Protein AF-A0A8B8CK51-F1 (afdb_monomer_lite)

Structure (mmCIF, N/CA/C/O backbone):
data_AF-A0A8B8CK51-F1
#
_entry.id   AF-A0A8B8CK51-F1
#
loop_
_atom_site.group_PDB
_atom_site.id
_atom_site.type_symbol
_atom_site.label_atom_id
_atom_site.label_alt_id
_atom_site.label_comp_id
_atom_site.label_asym_id
_atom_site.label_entity_id
_atom_site.label_seq_id
_atom_site.pdbx_PDB_ins_code
_atom_site.Cartn_x
_atom_site.Cartn_y
_atom_site.Cartn_z
_atom_site.occupancy
_atom_site.B_iso_or_equiv
_atom_site.auth_seq_id
_atom_site.auth_comp_id
_atom_site.auth_asym_id
_atom_site.auth_atom_id
_atom_site.pdbx_PDB_model_num
ATOM 1 N N . MET A 1 1 ? 10.223 -45.875 42.726 1.00 40.44 1 MET A N 1
ATOM 2 C CA . MET A 1 1 ? 10.027 -46.354 41.340 1.00 40.44 1 MET A CA 1
ATOM 3 C C . MET A 1 1 ? 10.154 -45.119 40.461 1.00 40.44 1 MET A C 1
ATOM 5 O O . MET A 1 1 ? 9.461 -44.164 40.776 1.00 40.44 1 MET A O 1
ATOM 9 N N . SER A 1 2 ? 11.276 -44.974 39.737 1.00 45.75 2 SER A N 1
ATOM 10 C CA . SER A 1 2 ? 11.384 -45.123 38.257 1.00 45.75 2 SER A CA 1
ATOM 11 C C . SER A 1 2 ? 10.497 -44.123 37.506 1.00 45.75 2 SER A C 1
ATOM 13 O O . SER A 1 2 ? 9.333 -44.013 37.852 1.00 45.75 2 SER A O 1
ATOM 15 N N . ASP A 1 3 ? 10.901 -43.412 36.459 1.00 44.69 3 ASP A N 1
ATOM 16 C CA . ASP A 1 3 ? 12.089 -43.411 35.598 1.00 44.69 3 ASP A CA 1
ATOM 17 C C . ASP A 1 3 ? 11.955 -42.180 34.662 1.00 44.69 3 ASP A C 1
ATOM 19 O O . ASP A 1 3 ? 10.833 -41.741 34.423 1.00 44.69 3 ASP A O 1
ATOM 23 N N . THR A 1 4 ? 13.080 -41.658 34.167 1.00 52.44 4 THR A N 1
ATOM 24 C CA . THR A 1 4 ? 13.293 -40.843 32.949 1.00 52.44 4 THR A CA 1
ATOM 25 C C . THR A 1 4 ? 12.344 -39.691 32.547 1.00 52.44 4 THR A C 1
ATOM 27 O O . THR A 1 4 ? 11.186 -39.859 32.170 1.00 52.44 4 THR A O 1
ATOM 30 N N . SER A 1 5 ? 12.910 -38.486 32.473 1.00 51.34 5 SER A N 1
ATOM 31 C CA . SER A 1 5 ? 12.701 -37.578 31.335 1.00 51.34 5 SER A CA 1
ATOM 32 C C . SER A 1 5 ? 13.945 -36.704 31.220 1.00 51.34 5 SER A C 1
ATOM 34 O O . SER A 1 5 ? 14.022 -35.601 31.758 1.00 51.34 5 SER A O 1
ATOM 36 N N . GLU A 1 6 ? 14.962 -37.290 30.592 1.00 58.06 6 GLU A N 1
ATOM 37 C CA . GLU A 1 6 ? 16.057 -36.575 29.947 1.00 58.06 6 GLU A CA 1
ATOM 38 C C . GLU A 1 6 ? 15.459 -35.663 28.867 1.00 58.06 6 GLU A C 1
ATOM 40 O O . GLU A 1 6 ? 15.080 -36.130 27.798 1.00 58.06 6 GLU A O 1
ATOM 45 N N . ASP A 1 7 ? 15.370 -34.363 29.138 1.00 57.88 7 ASP A N 1
ATOM 46 C CA . ASP A 1 7 ? 15.380 -33.360 28.074 1.00 57.88 7 ASP A CA 1
ATOM 47 C C . ASP A 1 7 ? 16.757 -32.701 28.138 1.00 57.88 7 ASP A C 1
ATOM 49 O O . ASP A 1 7 ? 16.958 -31.634 28.724 1.00 57.88 7 ASP A O 1
ATOM 53 N N . GLU A 1 8 ? 17.760 -33.413 27.614 1.00 57.78 8 GLU A N 1
ATOM 54 C CA . GLU A 1 8 ? 18.982 -32.758 27.169 1.00 57.78 8 GLU A CA 1
ATOM 55 C C . GLU A 1 8 ? 18.592 -31.824 26.022 1.00 57.78 8 GLU A C 1
ATOM 57 O O . GLU A 1 8 ? 18.729 -32.147 24.841 1.00 57.78 8 GLU A O 1
ATOM 62 N N . SER A 1 9 ? 18.133 -30.621 26.370 1.00 60.16 9 SER A N 1
ATOM 63 C CA . SER A 1 9 ? 18.251 -29.482 25.482 1.00 60.16 9 SER A CA 1
ATOM 64 C C . SER A 1 9 ? 19.752 -29.247 25.321 1.00 60.16 9 SER A C 1
ATOM 66 O O . SER A 1 9 ? 20.368 -28.482 26.071 1.00 60.16 9 SER A O 1
ATOM 68 N N . THR A 1 10 ? 20.383 -29.967 24.395 1.00 60.78 10 THR A N 1
ATOM 69 C CA . THR A 1 10 ? 21.734 -29.675 23.930 1.00 60.78 10 THR A CA 1
ATOM 70 C C . THR A 1 10 ? 21.671 -28.273 23.341 1.00 60.78 10 THR A C 1
ATOM 72 O O . THR A 1 10 ? 21.299 -28.083 22.184 1.00 60.78 10 THR A O 1
ATOM 75 N N . GLY A 1 11 ? 21.889 -27.270 24.191 1.00 70.06 11 GLY A N 1
ATOM 76 C CA . GLY A 1 11 ? 21.619 -25.879 23.877 1.00 70.06 11 GLY A CA 1
ATOM 77 C C . GLY A 1 11 ? 22.506 -25.446 22.725 1.00 70.06 11 GLY A C 1
ATOM 78 O O . GLY A 1 11 ? 23.707 -25.242 22.901 1.00 70.06 11 GLY A O 1
ATOM 79 N N . PHE A 1 12 ? 21.927 -25.323 21.533 1.00 74.56 12 PHE A N 1
ATOM 80 C CA . PHE A 1 12 ? 22.644 -24.796 20.385 1.00 74.56 12 PHE A CA 1
ATOM 81 C C . PHE A 1 12 ? 22.997 -23.336 20.667 1.00 74.56 12 PHE A C 1
ATOM 83 O O . PHE A 1 12 ? 22.127 -22.485 20.845 1.00 74.56 12 PHE A O 1
ATOM 90 N N . LYS A 1 13 ? 24.297 -23.045 20.730 1.00 83.50 13 LYS A N 1
ATOM 91 C CA . LYS A 1 13 ? 24.800 -21.685 20.903 1.00 83.50 13 LYS A CA 1
ATOM 92 C C . LYS A 1 13 ? 24.960 -21.040 19.532 1.00 83.50 13 LYS A C 1
ATOM 94 O O . LYS A 1 13 ? 25.777 -21.481 18.727 1.00 83.50 13 LYS A O 1
ATOM 99 N N . ILE A 1 14 ? 24.186 -19.993 19.271 1.00 83.38 14 ILE A N 1
ATOM 100 C CA . ILE A 1 14 ? 24.277 -19.231 18.024 1.00 83.38 14 ILE A CA 1
ATOM 101 C C . ILE A 1 14 ? 25.517 -18.336 18.083 1.00 83.38 14 ILE A C 1
ATOM 103 O O . ILE A 1 14 ? 25.786 -17.676 19.087 1.00 83.38 14 ILE A O 1
ATOM 107 N N . ASN A 1 15 ? 26.289 -18.320 16.998 1.00 91.19 15 ASN A N 1
ATOM 108 C CA . ASN A 1 15 ? 27.404 -17.395 16.849 1.00 91.19 15 ASN A CA 1
ATOM 109 C C . ASN A 1 15 ? 26.885 -16.053 16.319 1.00 91.19 15 ASN A C 1
ATOM 111 O O . ASN A 1 15 ? 26.755 -15.858 15.111 1.00 91.19 15 ASN A O 1
ATOM 115 N N . GLU A 1 16 ? 26.601 -15.128 17.230 1.00 90.62 16 GLU A N 1
ATOM 116 C CA . GLU A 1 16 ? 26.089 -13.791 16.904 1.00 90.62 16 GLU A CA 1
ATOM 117 C C . GLU A 1 16 ? 27.030 -13.009 15.976 1.00 90.62 16 GLU A C 1
ATOM 119 O O . GLU A 1 16 ? 26.579 -12.359 15.036 1.00 90.62 16 GLU A O 1
ATOM 124 N N . ALA A 1 17 ? 28.349 -13.135 16.161 1.00 92.25 17 ALA A N 1
ATOM 125 C CA . ALA A 1 17 ? 29.330 -12.460 15.311 1.00 92.25 17 ALA A CA 1
ATOM 126 C C . ALA A 1 17 ? 29.291 -12.964 13.859 1.00 92.25 17 ALA A C 1
ATOM 128 O O . ALA A 1 17 ? 29.542 -12.199 12.926 1.00 92.25 17 ALA A O 1
ATOM 129 N N . TYR A 1 18 ? 28.982 -14.247 13.661 1.00 92.50 18 TYR A N 1
ATOM 130 C CA . TYR A 1 18 ? 28.773 -14.813 12.332 1.00 92.50 18 TYR A CA 1
ATOM 131 C C . TYR A 1 18 ? 27.422 -14.390 11.749 1.00 92.50 18 TYR A C 1
ATOM 133 O O . TYR A 1 18 ? 27.378 -13.968 10.597 1.00 92.50 18 TYR A O 1
ATOM 141 N N . ALA A 1 19 ? 26.346 -14.436 12.541 1.00 92.94 19 ALA A N 1
ATOM 142 C CA . ALA A 1 19 ? 25.005 -14.054 12.099 1.00 92.94 19 ALA A CA 1
ATOM 143 C C . ALA A 1 19 ? 24.957 -12.606 11.581 1.00 92.94 19 ALA A C 1
ATOM 145 O O . ALA A 1 19 ? 24.438 -12.358 10.495 1.00 92.94 19 ALA A O 1
ATOM 146 N N . SER A 1 20 ? 25.578 -11.661 12.295 1.00 91.94 20 SER A N 1
ATOM 147 C CA . SER A 1 20 ? 25.643 -10.259 11.861 1.00 91.94 20 SER A CA 1
ATOM 148 C C . SER A 1 20 ? 26.394 -10.091 10.537 1.00 91.94 20 SER A C 1
ATOM 150 O O . SER A 1 20 ? 25.891 -9.444 9.621 1.00 91.94 20 SER A O 1
ATOM 152 N N . LYS A 1 21 ? 27.560 -10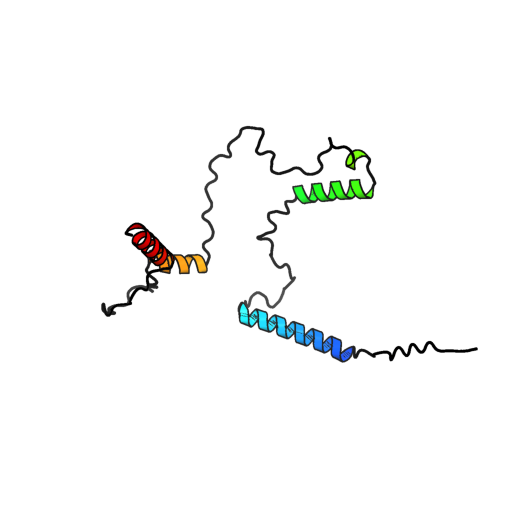.737 10.389 1.00 94.75 21 LYS A N 1
ATOM 153 C CA . LYS A 1 21 ? 28.337 -10.700 9.135 1.00 94.75 21 LYS A CA 1
ATOM 154 C C . LYS A 1 21 ? 27.596 -11.355 7.974 1.00 94.75 21 LYS A C 1
ATOM 156 O O . LYS A 1 21 ? 27.669 -10.870 6.850 1.00 94.75 21 LYS A O 1
ATOM 161 N N . TYR A 1 22 ? 26.891 -12.450 8.241 1.00 94.06 22 TYR A N 1
ATOM 162 C CA . TYR A 1 22 ? 26.091 -13.145 7.242 1.00 94.06 22 TYR A CA 1
ATOM 163 C C . TYR A 1 22 ? 24.940 -12.269 6.740 1.00 94.06 22 TYR A C 1
ATOM 165 O O . TYR A 1 22 ? 24.749 -12.152 5.533 1.00 94.06 22 TYR A O 1
ATOM 173 N N . ASN A 1 23 ? 24.231 -11.591 7.647 1.00 91.19 23 ASN A N 1
ATOM 174 C CA . ASN A 1 23 ? 23.157 -10.663 7.289 1.00 91.19 23 ASN A CA 1
ATOM 175 C C . ASN A 1 23 ? 23.672 -9.503 6.432 1.00 91.19 23 ASN A C 1
ATOM 177 O O . ASN A 1 23 ? 23.070 -9.162 5.417 1.00 91.19 23 ASN A O 1
ATOM 181 N N . GLU A 1 24 ? 24.809 -8.921 6.807 1.00 94.38 24 GLU A N 1
ATOM 182 C CA . GLU A 1 24 ? 25.462 -7.878 6.018 1.00 94.38 24 GLU A CA 1
ATOM 183 C C . GLU A 1 24 ? 25.875 -8.356 4.622 1.00 94.38 24 GLU A C 1
ATOM 185 O O . GLU A 1 24 ? 25.695 -7.636 3.639 1.00 94.38 24 GLU A O 1
ATOM 190 N N . TRP A 1 25 ? 26.446 -9.557 4.531 1.00 93.12 25 TRP A N 1
ATOM 191 C CA . TRP A 1 25 ? 26.861 -10.141 3.262 1.00 93.12 25 TRP A CA 1
ATOM 192 C C . TRP A 1 25 ? 25.653 -10.437 2.365 1.00 93.12 25 TRP A C 1
ATOM 194 O O . TRP A 1 25 ? 25.660 -10.031 1.206 1.00 93.12 25 TRP A O 1
ATOM 204 N N . ARG A 1 26 ? 24.581 -11.028 2.913 1.00 94.38 26 ARG A N 1
ATOM 205 C CA . ARG A 1 26 ? 23.3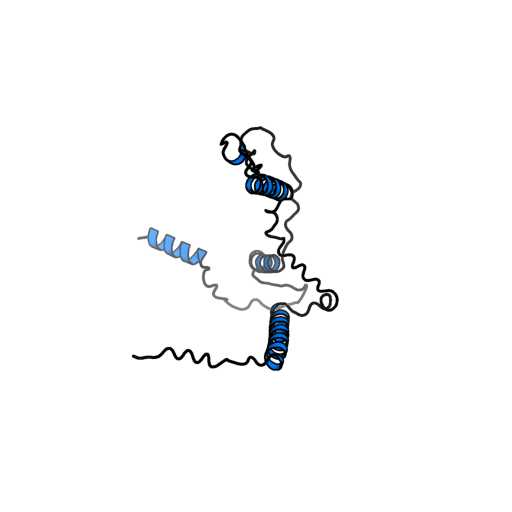29 -11.276 2.179 1.00 94.38 26 ARG A CA 1
ATOM 206 C C . ARG A 1 26 ? 22.684 -9.993 1.684 1.00 94.38 26 ARG A C 1
ATOM 208 O O . ARG A 1 26 ? 22.285 -9.930 0.529 1.00 94.38 26 ARG A O 1
ATOM 215 N N . ARG A 1 27 ? 22.650 -8.948 2.515 1.00 89.94 27 ARG A N 1
ATOM 216 C CA . ARG A 1 27 ? 22.112 -7.640 2.119 1.00 89.94 27 ARG A CA 1
ATOM 217 C C . ARG A 1 27 ? 22.893 -7.038 0.950 1.00 89.94 27 ARG A C 1
ATOM 219 O O . ARG A 1 27 ? 22.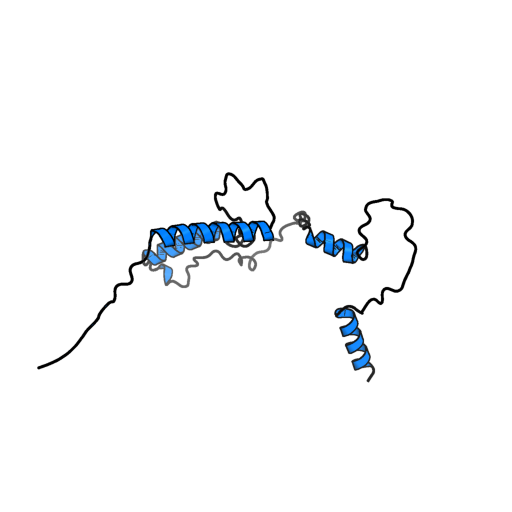295 -6.517 0.016 1.00 89.94 27 ARG A O 1
ATOM 226 N N . ARG A 1 28 ? 24.228 -7.115 0.992 1.00 91.44 28 ARG A N 1
ATOM 227 C CA . ARG A 1 28 ? 25.089 -6.636 -0.103 1.00 91.44 28 ARG A CA 1
ATOM 228 C C . ARG A 1 28 ? 24.915 -7.467 -1.373 1.00 91.44 28 ARG A C 1
ATOM 230 O O . ARG A 1 28 ? 24.857 -6.891 -2.451 1.00 91.44 28 ARG A O 1
ATOM 237 N N . GLU A 1 29 ? 24.804 -8.787 -1.251 1.00 91.56 29 GLU A N 1
ATOM 238 C CA . GLU A 1 29 ? 24.560 -9.694 -2.379 1.00 91.56 29 GLU A CA 1
ATOM 239 C C . GLU A 1 29 ? 23.213 -9.403 -3.059 1.00 91.56 29 GLU A C 1
ATOM 241 O O . GLU A 1 29 ? 23.141 -9.330 -4.283 1.00 91.56 29 GLU A O 1
ATOM 246 N N . GLU A 1 30 ? 22.151 -9.182 -2.281 1.00 87.56 30 GLU A N 1
ATOM 247 C CA . GLU A 1 30 ? 20.831 -8.824 -2.809 1.00 87.56 30 GLU A CA 1
ATOM 248 C C . GLU A 1 30 ? 20.842 -7.458 -3.499 1.00 87.56 30 GLU A C 1
ATOM 250 O O . GLU A 1 30 ? 20.321 -7.338 -4.609 1.00 87.56 30 GLU A O 1
ATOM 255 N N . LEU A 1 31 ? 21.504 -6.461 -2.903 1.00 84.38 31 LEU A N 1
ATOM 256 C CA . LEU A 1 31 ? 21.712 -5.156 -3.534 1.00 84.38 31 LEU A CA 1
ATOM 257 C C . LEU A 1 31 ? 22.485 -5.277 -4.846 1.00 84.38 31 LEU A C 1
ATOM 259 O O . LEU A 1 31 ? 22.102 -4.668 -5.839 1.00 84.38 31 LEU A O 1
ATOM 263 N N . GLN A 1 32 ? 23.551 -6.075 -4.878 1.00 84.00 32 GLN A N 1
ATOM 264 C CA . GLN A 1 32 ? 24.324 -6.289 -6.096 1.00 84.00 32 GLN A CA 1
ATOM 265 C C . GLN A 1 32 ? 23.481 -6.976 -7.173 1.00 84.00 32 GLN A C 1
ATOM 267 O O . GLN A 1 32 ? 23.450 -6.509 -8.304 1.00 84.00 32 GLN A O 1
ATOM 272 N N . LYS A 1 33 ? 22.718 -8.015 -6.819 1.00 89.56 33 LYS A N 1
ATOM 273 C CA . LYS A 1 33 ? 21.796 -8.678 -7.748 1.00 89.56 33 LYS A CA 1
ATOM 274 C C . LYS A 1 33 ? 20.745 -7.712 -8.298 1.00 89.56 33 LYS A C 1
ATOM 276 O O . LYS A 1 33 ? 20.369 -7.821 -9.461 1.00 89.56 33 LYS A O 1
ATOM 281 N N . LEU A 1 34 ? 20.262 -6.780 -7.477 1.00 78.19 34 LEU A N 1
ATOM 282 C CA . LEU A 1 34 ? 19.336 -5.741 -7.916 1.00 78.19 34 LEU A CA 1
ATOM 283 C C . LEU A 1 34 ? 20.019 -4.783 -8.903 1.00 78.19 34 LEU A C 1
ATOM 285 O O . LEU A 1 34 ? 19.491 -4.558 -9.988 1.00 78.19 34 LEU A O 1
ATOM 289 N N . ARG A 1 35 ? 21.234 -4.317 -8.590 1.00 84.56 35 ARG A N 1
ATOM 290 C CA . ARG A 1 35 ? 22.049 -3.475 -9.485 1.00 84.56 35 ARG A CA 1
ATOM 291 C C . ARG A 1 35 ? 22.350 -4.169 -10.815 1.00 84.56 35 ARG A C 1
ATOM 293 O O . ARG A 1 35 ? 22.241 -3.539 -11.859 1.00 84.56 35 ARG A O 1
ATOM 300 N N . ASP A 1 36 ? 22.646 -5.465 -10.796 1.00 80.44 36 ASP A N 1
ATOM 301 C CA . ASP A 1 36 ? 22.905 -6.254 -12.006 1.00 80.44 36 ASP A CA 1
ATOM 302 C C . ASP A 1 36 ? 21.644 -6.415 -12.876 1.00 80.44 36 ASP A C 1
ATOM 304 O O . ASP A 1 36 ? 21.742 -6.490 -14.099 1.00 80.44 36 ASP A O 1
ATOM 308 N N . ARG A 1 37 ? 20.447 -6.472 -12.267 1.00 84.12 37 ARG A N 1
ATOM 309 C CA . ARG A 1 37 ? 19.175 -6.625 -12.999 1.00 84.12 37 ARG A CA 1
ATOM 310 C C . ARG A 1 37 ? 18.585 -5.317 -13.513 1.00 84.12 37 ARG A C 1
ATOM 312 O O . ARG A 1 37 ? 17.957 -5.335 -14.568 1.00 84.12 37 ARG A O 1
ATOM 319 N N . TYR A 1 38 ? 18.727 -4.232 -12.759 1.00 80.00 38 TYR A N 1
ATOM 320 C CA . TYR A 1 38 ? 18.041 -2.964 -13.028 1.00 80.00 38 TYR A CA 1
ATOM 321 C C . TYR A 1 38 ? 18.997 -1.832 -13.435 1.00 80.00 38 TYR A C 1
ATOM 323 O O . TYR A 1 38 ? 18.539 -0.786 -13.884 1.00 80.00 38 TYR A O 1
ATOM 331 N N . GLY A 1 39 ? 20.312 -2.057 -13.361 1.00 73.81 39 GLY A N 1
ATOM 332 C CA . GLY A 1 39 ? 21.332 -1.043 -13.613 1.00 73.81 39 GLY A CA 1
ATOM 333 C C . GLY A 1 39 ? 21.661 -0.220 -12.366 1.00 73.81 39 GLY A C 1
ATOM 334 O O . GLY A 1 39 ? 20.943 -0.234 -11.366 1.00 73.81 39 GLY A O 1
ATOM 335 N N . VAL A 1 40 ? 22.795 0.483 -12.410 1.00 67.38 40 VAL A N 1
ATOM 336 C CA . VAL A 1 40 ? 23.179 1.460 -11.385 1.00 67.38 40 VAL A CA 1
ATOM 337 C C . VAL A 1 40 ? 22.616 2.810 -11.804 1.00 67.38 40 VAL A C 1
ATOM 339 O O . VAL A 1 40 ? 23.164 3.432 -12.711 1.00 67.38 40 VAL A O 1
ATOM 342 N N . ASP A 1 41 ? 21.542 3.252 -11.158 1.00 60.28 41 ASP A N 1
ATOM 343 C CA . ASP A 1 41 ? 21.132 4.652 -11.221 1.00 60.28 41 ASP A CA 1
ATOM 344 C C . ASP A 1 41 ? 22.067 5.469 -10.306 1.00 60.28 41 ASP A C 1
ATOM 346 O O . ASP A 1 41 ? 22.079 5.236 -9.090 1.00 60.28 41 ASP A O 1
ATOM 350 N N . PRO A 1 42 ? 22.919 6.359 -10.850 1.00 57.06 42 PRO A N 1
ATOM 351 C CA . PRO A 1 42 ? 23.848 7.156 -10.053 1.00 57.06 42 PRO A CA 1
ATOM 352 C C . PRO A 1 42 ? 23.151 8.150 -9.109 1.00 57.06 42 PRO A C 1
ATOM 354 O O . PRO A 1 42 ? 23.830 8.716 -8.256 1.00 57.06 42 PRO A O 1
ATOM 357 N N . GLU A 1 43 ? 21.834 8.354 -9.220 1.00 56.59 43 GLU A N 1
ATOM 358 C CA . GLU A 1 43 ? 21.079 9.256 -8.337 1.00 56.59 43 GLU A CA 1
ATOM 359 C C . GLU A 1 43 ? 20.549 8.587 -7.050 1.00 56.59 43 GLU A C 1
ATOM 361 O O . GLU A 1 43 ? 20.061 9.277 -6.158 1.00 56.59 43 GLU A O 1
ATOM 366 N N . LEU A 1 44 ? 20.688 7.262 -6.893 1.00 55.88 44 LEU A N 1
ATOM 367 C CA . LEU A 1 44 ? 20.143 6.514 -5.743 1.00 55.88 44 LEU A CA 1
ATOM 368 C C . LEU A 1 44 ? 21.136 6.266 -4.586 1.00 55.88 44 LEU A C 1
ATOM 370 O O . LEU A 1 44 ? 20.770 5.621 -3.602 1.00 55.88 44 LEU A O 1
ATOM 374 N N . ASP A 1 45 ? 22.389 6.729 -4.678 1.00 55.22 45 ASP A N 1
ATOM 375 C CA . ASP A 1 45 ? 23.472 6.290 -3.772 1.00 55.22 45 ASP A CA 1
ATOM 376 C C . ASP A 1 45 ? 23.578 7.055 -2.435 1.00 55.22 45 ASP A C 1
ATOM 378 O O . ASP A 1 45 ? 24.416 6.692 -1.612 1.00 55.22 45 ASP A O 1
ATOM 382 N N . GLU A 1 46 ? 22.740 8.067 -2.156 1.00 55.59 46 GLU A N 1
ATOM 383 C CA . GLU A 1 46 ? 22.911 8.866 -0.921 1.00 55.59 46 GLU A CA 1
ATOM 384 C C . GLU A 1 46 ? 21.656 9.191 -0.091 1.00 55.59 46 GLU A C 1
ATOM 386 O O . GLU A 1 46 ? 21.809 9.679 1.025 1.00 55.59 46 GLU A O 1
ATOM 391 N N . ASP A 1 47 ? 20.436 8.853 -0.526 1.00 53.34 47 ASP A N 1
ATOM 392 C CA . ASP A 1 47 ? 19.228 9.081 0.297 1.00 53.34 47 ASP A CA 1
ATOM 393 C C . ASP A 1 47 ? 18.122 8.043 0.053 1.00 53.34 47 ASP A C 1
ATOM 395 O O . ASP A 1 47 ? 16.961 8.371 -0.178 1.00 53.34 47 ASP A O 1
ATOM 399 N N . SER A 1 48 ? 18.447 6.747 0.105 1.00 54.03 48 SER A N 1
ATOM 400 C CA . SER A 1 48 ? 17.403 5.713 0.052 1.00 54.03 48 SER A CA 1
ATOM 401 C C . SER A 1 48 ? 16.703 5.574 1.413 1.00 54.03 48 SER A C 1
ATOM 403 O O . SER A 1 48 ? 16.796 4.562 2.113 1.00 54.03 48 SER A O 1
ATOM 405 N N . SER A 1 49 ? 15.972 6.622 1.801 1.00 51.88 49 SER A N 1
ATOM 406 C CA . SER A 1 49 ? 14.699 6.435 2.486 1.00 51.88 49 SER A CA 1
ATOM 407 C C . SER A 1 49 ? 13.865 5.563 1.554 1.00 51.88 49 SER A C 1
ATOM 409 O O . SER A 1 49 ? 13.411 6.023 0.510 1.00 51.88 49 SER A O 1
ATOM 411 N N . SER A 1 50 ? 13.778 4.271 1.873 1.00 53.66 50 SER A N 1
ATOM 412 C CA . SER A 1 50 ? 13.063 3.256 1.097 1.00 53.66 50 SER A CA 1
ATOM 413 C C . SER A 1 50 ? 11.557 3.536 1.116 1.00 53.66 50 SER A C 1
ATOM 415 O O . SER A 1 50 ? 10.790 2.832 1.766 1.00 53.66 50 SER A O 1
ATOM 417 N N . SER A 1 51 ? 11.141 4.585 0.417 1.00 54.03 51 SER A N 1
ATOM 418 C CA . SER A 1 51 ? 9.782 4.803 -0.049 1.00 54.03 51 SER A CA 1
ATOM 419 C C . SER A 1 51 ? 9.725 4.233 -1.461 1.00 54.03 51 SER A C 1
ATOM 421 O O . SER A 1 51 ? 9.727 4.968 -2.446 1.00 54.03 51 SER A O 1
ATOM 423 N N . GLU A 1 52 ? 9.762 2.900 -1.541 1.00 50.28 52 GLU A N 1
ATOM 424 C CA . GLU A 1 52 ? 9.365 2.163 -2.740 1.00 50.28 52 GLU A CA 1
ATOM 425 C C . GLU A 1 52 ? 7.993 2.697 -3.153 1.00 50.28 52 GLU A C 1
ATOM 427 O O . GLU A 1 52 ? 7.007 2.527 -2.436 1.00 50.28 52 GLU A O 1
ATOM 432 N N . SER A 1 53 ? 7.942 3.408 -4.277 1.00 51.41 53 SER A N 1
ATOM 433 C CA . SER A 1 53 ? 6.685 3.825 -4.890 1.00 51.41 53 SER A CA 1
ATOM 434 C C . SER A 1 53 ? 6.088 2.625 -5.625 1.00 51.41 53 SER A C 1
ATOM 436 O O . SER A 1 53 ? 5.972 2.632 -6.843 1.00 51.41 53 SER A O 1
ATOM 438 N N . GLU A 1 54 ? 5.681 1.594 -4.878 1.00 50.56 54 GLU A N 1
ATOM 439 C CA . GLU A 1 54 ? 4.688 0.603 -5.329 1.00 50.56 54 GLU A CA 1
ATOM 440 C C . GLU A 1 54 ? 3.262 1.206 -5.271 1.00 50.56 54 GLU A C 1
ATOM 442 O O . GLU A 1 54 ? 2.286 0.532 -4.958 1.00 50.56 54 GLU A O 1
ATOM 447 N N . ASP A 1 55 ? 3.128 2.510 -5.533 1.00 56.03 55 ASP A N 1
ATOM 448 C CA . ASP A 1 55 ? 1.871 3.268 -5.431 1.00 56.03 55 ASP A CA 1
ATOM 449 C C . ASP A 1 55 ? 1.106 3.297 -6.772 1.00 56.03 55 ASP A C 1
ATOM 451 O O . ASP A 1 55 ? 0.053 3.912 -6.895 1.00 56.03 55 ASP A O 1
ATOM 455 N N . GLU A 1 56 ? 1.606 2.609 -7.806 1.00 53.28 56 GLU A N 1
ATOM 456 C CA . GLU A 1 56 ? 0.871 2.462 -9.074 1.00 53.28 56 GLU A CA 1
ATOM 457 C C . GLU A 1 56 ? -0.344 1.516 -8.945 1.00 53.28 56 GLU A C 1
ATOM 459 O O . GLU A 1 56 ? -1.282 1.630 -9.731 1.00 53.28 56 GLU A O 1
ATOM 464 N N . ASP A 1 57 ? -0.382 0.645 -7.924 1.00 53.41 57 ASP A N 1
ATOM 465 C CA . ASP A 1 57 ? -1.524 -0.238 -7.601 1.00 53.41 57 ASP A CA 1
ATOM 466 C C . ASP A 1 57 ? -2.314 0.217 -6.350 1.00 53.41 57 ASP A C 1
ATOM 468 O O . ASP A 1 57 ? -3.365 -0.342 -6.026 1.00 53.41 57 ASP A O 1
ATOM 472 N N . ALA A 1 58 ? -1.851 1.255 -5.642 1.00 55.69 58 ALA A N 1
ATOM 473 C CA . ALA A 1 58 ? -2.512 1.791 -4.450 1.00 55.69 58 ALA A CA 1
ATOM 474 C C . ALA A 1 58 ? -3.452 2.983 -4.732 1.00 55.69 58 ALA A C 1
ATOM 476 O O . ALA A 1 58 ? -4.024 3.540 -3.795 1.00 55.69 58 ALA A O 1
ATOM 477 N N . GLU A 1 59 ? -3.791 3.259 -6.003 1.00 58.94 59 GLU A N 1
ATOM 478 C CA . GLU A 1 59 ? -4.954 4.102 -6.361 1.00 58.94 59 GLU A CA 1
ATOM 479 C C . GLU A 1 59 ? -6.265 3.621 -5.694 1.00 58.94 59 GLU A C 1
ATOM 481 O O . GLU A 1 59 ? -7.198 4.406 -5.512 1.00 58.94 59 GLU A O 1
ATOM 486 N N . ALA A 1 60 ? -6.344 2.345 -5.293 1.00 62.75 60 ALA A N 1
ATOM 487 C CA . ALA A 1 60 ? -7.489 1.784 -4.575 1.00 62.75 60 ALA A CA 1
ATOM 488 C C . ALA A 1 60 ? -7.563 2.187 -3.085 1.00 62.75 60 ALA A C 1
ATOM 490 O O . ALA A 1 60 ? -8.638 2.108 -2.487 1.00 62.75 60 ALA A O 1
ATOM 491 N N . LEU A 1 61 ? -6.461 2.635 -2.470 1.00 69.38 61 LEU A N 1
ATOM 492 C CA . LEU A 1 61 ? -6.430 3.185 -1.109 1.00 69.38 61 LEU A CA 1
ATOM 493 C C . LEU A 1 61 ? -6.740 4.684 -1.149 1.00 69.38 61 LEU A C 1
ATOM 495 O O . LEU A 1 61 ? -5.909 5.545 -0.874 1.00 69.38 61 LEU A O 1
ATOM 499 N N . THR A 1 62 ? -7.983 5.010 -1.502 1.00 82.25 62 THR A N 1
ATOM 500 C CA . THR A 1 62 ? -8.435 6.400 -1.462 1.00 82.25 62 THR A CA 1
ATOM 501 C C . THR A 1 62 ? -8.467 6.906 -0.010 1.00 82.25 62 THR A C 1
ATOM 503 O O . THR A 1 62 ? -8.810 6.151 0.906 1.00 82.25 62 THR A O 1
ATOM 506 N N . PRO A 1 63 ? -8.193 8.202 0.240 1.00 83.25 63 PRO A N 1
ATOM 507 C CA . PRO A 1 63 ? -8.270 8.765 1.592 1.00 83.25 63 PRO A CA 1
ATOM 508 C C . PRO A 1 63 ? -9.673 8.618 2.207 1.00 83.25 63 PRO A C 1
ATOM 510 O O . PRO A 1 63 ? -9.820 8.505 3.420 1.00 83.25 63 PRO A O 1
ATOM 513 N N . GLN A 1 64 ? -10.717 8.564 1.372 1.00 84.62 64 GLN A N 1
ATOM 514 C CA . GLN A 1 64 ? -12.091 8.314 1.815 1.00 84.62 64 GLN A CA 1
ATOM 515 C C . GLN A 1 64 ? -12.282 6.879 2.329 1.00 84.62 64 GLN A C 1
ATOM 517 O O . GLN A 1 64 ? -12.906 6.684 3.373 1.00 84.62 64 GLN A O 1
ATOM 522 N N . LEU A 1 65 ? -11.709 5.883 1.643 1.00 88.62 65 LEU A N 1
ATOM 523 C CA . LEU A 1 65 ? -11.747 4.486 2.075 1.00 88.62 65 LEU A CA 1
ATOM 524 C C . LEU A 1 65 ? -11.006 4.287 3.403 1.00 88.62 65 LEU A C 1
ATOM 526 O O . LEU A 1 65 ? -11.481 3.554 4.274 1.00 88.62 65 LEU A O 1
ATOM 530 N N . GLU A 1 66 ? -9.865 4.957 3.576 1.00 89.69 66 GLU A N 1
ATOM 531 C CA . GLU A 1 66 ? -9.090 4.897 4.816 1.00 89.69 66 GLU A CA 1
ATOM 532 C C . GLU A 1 66 ? -9.848 5.523 5.998 1.00 89.69 66 GLU A C 1
ATOM 534 O O . GLU A 1 66 ? -9.917 4.930 7.078 1.00 89.69 66 GLU A O 1
ATOM 539 N N . GLU A 1 67 ? -10.496 6.674 5.800 1.00 91.69 67 GLU A N 1
ATOM 540 C CA . GLU A 1 67 ? -11.352 7.272 6.827 1.00 91.69 67 GLU A CA 1
ATOM 541 C C . GLU A 1 67 ? -12.498 6.346 7.249 1.00 91.69 67 GLU A C 1
ATOM 543 O O . GLU A 1 67 ? -12.783 6.205 8.444 1.00 91.69 67 GLU A O 1
ATOM 548 N N . ASP A 1 68 ? -13.175 5.735 6.278 1.00 92.00 68 ASP A N 1
ATOM 549 C CA . ASP A 1 68 ? -14.260 4.792 6.528 1.00 92.00 68 ASP A CA 1
ATOM 550 C C . ASP A 1 68 ? -13.753 3.569 7.294 1.00 92.00 68 ASP A C 1
ATOM 552 O O . ASP A 1 68 ? -14.351 3.176 8.299 1.00 92.00 68 ASP A O 1
ATOM 556 N N . TRP A 1 69 ? -12.600 3.024 6.901 1.00 92.56 69 TRP A N 1
ATOM 557 C CA . TRP A 1 69 ? -11.952 1.918 7.601 1.00 92.56 69 TRP A CA 1
ATOM 558 C C . TRP A 1 69 ? -11.603 2.269 9.055 1.00 92.56 69 TRP A C 1
ATOM 560 O O . TRP A 1 69 ? -11.892 1.497 9.970 1.00 92.56 69 TRP A O 1
ATOM 570 N N . LEU A 1 70 ? -11.058 3.459 9.317 1.00 93.62 70 LEU A N 1
ATOM 571 C CA . LEU A 1 70 ? -10.756 3.902 10.682 1.00 93.62 70 LEU A CA 1
ATOM 572 C C . LEU A 1 70 ? -12.030 4.064 11.528 1.00 93.62 70 LEU A C 1
ATOM 574 O O . LEU A 1 70 ? -12.060 3.665 12.699 1.00 93.62 70 LEU A O 1
ATOM 578 N N . LYS A 1 71 ? -13.104 4.609 10.942 1.00 91.56 71 LYS A N 1
ATOM 579 C CA . LYS A 1 71 ? -14.417 4.747 11.598 1.00 91.56 71 LYS A CA 1
ATOM 580 C C . LYS A 1 71 ? -15.010 3.376 11.944 1.00 91.56 71 LYS A C 1
ATOM 582 O O . LYS A 1 71 ? -15.506 3.199 13.063 1.00 91.56 71 LYS A O 1
ATOM 587 N N . THR A 1 72 ? -14.936 2.400 11.033 1.00 92.75 72 THR A N 1
ATOM 588 C CA . THR A 1 72 ? -15.433 1.034 11.283 1.00 92.75 72 THR A CA 1
ATOM 589 C C . THR A 1 72 ? -14.646 0.353 12.395 1.00 92.75 72 THR A C 1
ATOM 591 O O . THR A 1 72 ? -15.234 -0.229 13.311 1.00 92.75 72 THR A O 1
ATOM 594 N N . LEU A 1 73 ? -13.319 0.491 12.373 1.00 94.62 73 LEU A N 1
ATOM 595 C CA . LEU A 1 73 ? -12.423 -0.107 13.352 1.00 94.62 73 LEU A CA 1
ATOM 596 C C . LEU A 1 73 ? -12.672 0.452 14.757 1.00 94.62 73 LEU A C 1
ATOM 598 O O . LEU A 1 73 ? -12.718 -0.306 15.731 1.00 94.62 73 LEU A O 1
ATOM 602 N N . ALA A 1 74 ? -12.900 1.762 14.877 1.00 94.44 74 ALA A N 1
ATOM 603 C CA . ALA A 1 74 ? -13.256 2.393 16.145 1.00 94.44 74 ALA A CA 1
ATOM 604 C C . ALA A 1 74 ? -14.603 1.885 16.694 1.00 94.44 74 ALA A C 1
ATOM 606 O O . ALA A 1 74 ? -14.701 1.563 17.883 1.00 94.44 74 ALA A O 1
ATOM 607 N N . ALA A 1 75 ? -15.626 1.766 15.839 1.00 92.62 75 ALA A N 1
ATOM 608 C CA . ALA A 1 75 ? -16.936 1.238 16.223 1.00 92.62 75 ALA A CA 1
ATOM 609 C C . ALA A 1 75 ? -16.852 -0.227 16.689 1.00 92.62 75 ALA A C 1
ATOM 611 O O . ALA A 1 75 ? -17.455 -0.595 17.701 1.00 92.62 75 ALA A O 1
ATOM 612 N N . LEU A 1 76 ? -16.040 -1.041 16.006 1.00 93.44 76 LEU A N 1
ATOM 613 C CA . LEU A 1 76 ? -15.790 -2.435 16.366 1.00 93.44 76 LEU A CA 1
ATOM 614 C C . LEU A 1 76 ? -15.079 -2.553 17.723 1.00 93.44 76 LEU A C 1
ATOM 616 O O . LEU A 1 76 ? -15.519 -3.307 18.593 1.00 93.44 76 LEU A O 1
ATOM 620 N N . LYS A 1 77 ? -14.014 -1.770 17.939 1.00 95.38 77 LYS A N 1
ATOM 621 C CA . LYS A 1 77 ? -13.239 -1.768 19.192 1.00 95.38 77 LYS A CA 1
ATOM 622 C C . LYS A 1 77 ? -14.090 -1.357 20.396 1.00 95.38 77 LYS A C 1
ATOM 624 O O . LYS A 1 77 ? -13.964 -1.945 21.470 1.00 95.38 77 LYS A O 1
ATOM 629 N N . ASN A 1 78 ? -14.972 -0.379 20.204 1.00 94.56 78 ASN A N 1
ATOM 630 C CA . ASN A 1 78 ? -15.858 0.131 21.249 1.00 94.56 78 ASN A CA 1
ATOM 631 C C . ASN A 1 78 ? -17.156 -0.680 21.406 1.00 94.56 78 ASN A C 1
ATOM 633 O O . ASN A 1 78 ? -17.953 -0.359 22.284 1.00 94.56 78 ASN A O 1
ATOM 637 N N . LYS A 1 79 ? -17.358 -1.738 20.602 1.00 91.81 79 LYS A N 1
ATOM 638 C CA . LYS A 1 79 ? -18.566 -2.586 20.604 1.00 91.81 79 LYS A CA 1
ATOM 639 C C . LYS A 1 79 ? -19.850 -1.769 20.449 1.00 91.81 79 LYS A C 1
ATOM 641 O O . LYS A 1 79 ? -20.834 -1.993 21.153 1.00 91.81 79 LYS A O 1
ATOM 646 N N . ASP A 1 80 ? -19.822 -0.803 19.540 1.00 92.12 80 ASP A N 1
ATOM 647 C CA . ASP A 1 80 ? -20.969 0.052 19.269 1.00 92.12 80 ASP A CA 1
ATOM 648 C C . ASP A 1 80 ? -22.146 -0.790 18.732 1.00 92.12 80 ASP A C 1
ATOM 650 O O . ASP A 1 80 ? -21.943 -1.552 17.785 1.00 92.12 80 ASP A O 1
ATOM 654 N N . PRO A 1 81 ? -23.374 -0.689 19.279 1.00 90.56 81 PRO A N 1
ATOM 655 C CA . PRO A 1 81 ? -24.523 -1.476 18.815 1.00 90.56 81 PRO A CA 1
ATOM 656 C C . PRO A 1 81 ? -24.853 -1.266 17.329 1.00 90.56 81 PRO A C 1
ATOM 658 O O . PRO A 1 81 ? -25.465 -2.137 16.711 1.00 90.56 81 PRO A O 1
ATOM 661 N N . ARG A 1 82 ? -24.407 -0.149 16.739 1.00 89.00 82 ARG A N 1
ATOM 662 C CA . ARG A 1 82 ? -24.595 0.171 15.319 1.00 89.00 82 ARG A CA 1
ATOM 663 C C . ARG A 1 82 ? -23.935 -0.827 14.365 1.00 89.00 82 ARG A C 1
ATOM 665 O O . ARG A 1 82 ? -24.405 -0.958 13.243 1.00 89.00 82 ARG A O 1
ATOM 672 N N . ILE A 1 83 ? -22.901 -1.564 14.788 1.00 90.19 83 ILE A N 1
ATOM 673 C CA . ILE A 1 83 ? -22.231 -2.562 13.926 1.00 90.19 83 ILE A CA 1
ATOM 674 C C . ILE A 1 83 ? -23.122 -3.768 13.589 1.00 90.19 83 ILE A C 1
ATOM 676 O O . ILE A 1 83 ? -22.840 -4.497 12.643 1.00 90.19 83 ILE A O 1
ATOM 680 N N . TYR A 1 84 ? -24.182 -3.996 14.370 1.00 87.88 84 TYR A N 1
ATOM 681 C CA . TYR 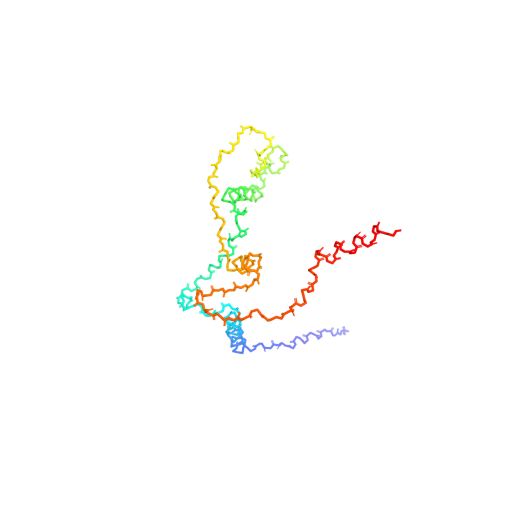A 1 84 ? -25.129 -5.096 14.164 1.00 87.88 84 TYR A CA 1
ATOM 682 C C . TYR A 1 84 ? -26.383 -4.666 13.398 1.00 87.88 84 TYR A C 1
ATOM 684 O O . TYR A 1 84 ? -27.200 -5.509 13.019 1.00 87.88 84 TYR A O 1
ATOM 692 N N . ASP A 1 85 ? -26.554 -3.362 13.188 1.00 91.69 85 ASP A N 1
AT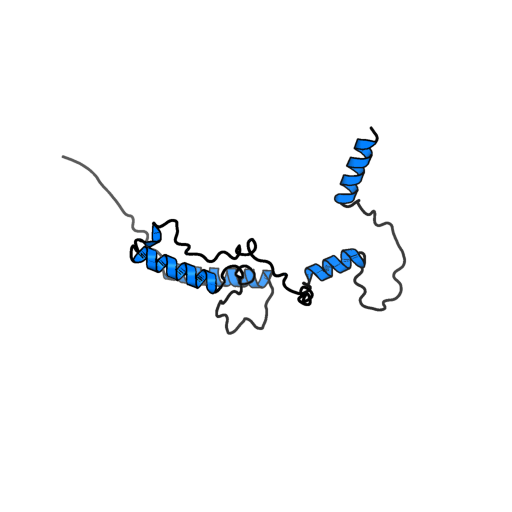OM 693 C CA . ASP A 1 85 ? -27.685 -2.819 12.462 1.00 91.69 85 ASP A CA 1
ATOM 694 C C . ASP A 1 85 ? -27.422 -2.905 10.955 1.00 91.69 85 ASP A C 1
ATOM 696 O O . ASP A 1 85 ? -26.519 -2.269 10.416 1.00 91.69 85 ASP A O 1
ATOM 700 N N . LYS A 1 86 ? -28.243 -3.696 10.258 1.00 86.94 86 LYS A N 1
ATOM 701 C CA . LYS A 1 86 ? -28.149 -3.891 8.804 1.00 86.94 86 LYS A CA 1
ATOM 702 C C . LYS A 1 86 ? -28.495 -2.629 8.006 1.00 86.94 86 LYS A C 1
ATOM 704 O O . LYS A 1 86 ? -28.249 -2.602 6.804 1.00 86.94 86 LYS A O 1
ATOM 709 N N . SER A 1 87 ? -29.101 -1.624 8.640 1.00 87.31 87 SER A N 1
ATOM 710 C CA . SER A 1 87 ? -29.418 -0.340 8.008 1.00 87.31 87 SER A CA 1
ATOM 711 C C . SER A 1 87 ? -28.228 0.624 7.970 1.00 87.31 87 SER A C 1
ATOM 713 O O . SER A 1 87 ? -28.248 1.581 7.196 1.00 87.31 87 SER A O 1
ATOM 715 N N . VAL A 1 88 ? -27.180 0.378 8.767 1.00 87.19 88 VAL A N 1
ATOM 716 C CA . VAL A 1 88 ? -26.002 1.246 8.842 1.00 87.19 88 VAL A CA 1
ATOM 717 C C . VAL A 1 88 ? -24.977 0.809 7.801 1.00 87.19 88 VAL A C 1
ATOM 719 O O . VAL A 1 88 ? -24.491 -0.322 7.813 1.00 87.19 88 VAL A O 1
ATOM 722 N N . LYS A 1 89 ? -24.620 1.727 6.900 1.00 89.06 89 LYS A N 1
ATOM 723 C CA . LYS A 1 89 ? -23.575 1.518 5.896 1.00 89.06 89 LYS A CA 1
ATOM 724 C C . LYS A 1 89 ? -22.309 2.247 6.329 1.00 89.06 89 LYS A C 1
ATOM 726 O O . LYS A 1 89 ? -22.339 3.447 6.576 1.00 89.06 89 LYS A O 1
ATOM 731 N N . PHE A 1 90 ? -21.218 1.500 6.449 1.00 87.88 90 PHE A N 1
ATOM 732 C CA . PHE A 1 90 ? -19.945 2.018 6.946 1.00 87.88 90 PHE A CA 1
ATOM 733 C C . PHE A 1 90 ? -18.943 2.385 5.849 1.00 87.88 90 PHE A C 1
ATOM 735 O O . PHE A 1 90 ? -18.037 3.166 6.106 1.00 87.88 90 PHE A O 1
ATOM 742 N N . TYR A 1 91 ? -19.111 1.812 4.659 1.00 90.19 91 TYR A N 1
ATOM 743 C CA . TYR A 1 91 ? -18.273 2.082 3.500 1.00 90.19 91 TYR A CA 1
ATOM 744 C C . TYR A 1 91 ? -19.090 2.827 2.454 1.00 90.19 91 TYR A C 1
ATOM 746 O O . TYR A 1 91 ? -20.141 2.340 2.006 1.00 90.19 91 TYR A O 1
ATOM 754 N N . HIS A 1 92 ? -18.595 3.989 2.050 1.00 83.94 92 HIS A N 1
ATOM 755 C CA . HIS A 1 92 ? -19.059 4.674 0.857 1.00 83.94 92 HIS A CA 1
ATOM 756 C C . HIS A 1 92 ? -18.491 3.899 -0.332 1.00 83.94 92 HIS A C 1
ATOM 758 O O . HIS A 1 92 ? -17.310 3.965 -0.636 1.00 83.94 92 HIS A O 1
ATOM 764 N N . SER A 1 93 ? -19.319 3.057 -0.945 1.00 69.31 93 SER A N 1
ATOM 765 C CA . SER A 1 93 ? -18.913 2.353 -2.157 1.00 69.31 93 SER A CA 1
ATOM 766 C C . SER A 1 93 ? -18.928 3.352 -3.311 1.00 69.31 93 SER A C 1
ATOM 768 O O . SER A 1 93 ? -19.931 4.052 -3.483 1.00 69.31 93 SER A O 1
ATOM 770 N N . ASP A 1 94 ? -17.866 3.376 -4.117 1.00 57.22 94 ASP A N 1
ATOM 771 C CA . ASP A 1 94 ? -17.820 4.082 -5.408 1.00 57.22 94 ASP A CA 1
ATOM 772 C C . ASP A 1 94 ? -18.944 3.635 -6.371 1.00 57.22 94 ASP A C 1
ATOM 774 O O . ASP A 1 94 ? -19.243 4.296 -7.362 1.00 57.22 94 ASP A O 1
ATOM 778 N N . GLU A 1 95 ? -19.669 2.563 -6.035 1.00 50.59 95 GLU A N 1
ATOM 779 C CA . GLU A 1 95 ? -20.914 2.133 -6.673 1.00 50.59 95 GLU A CA 1
ATOM 780 C C . GLU A 1 95 ? -22.159 2.943 -6.244 1.00 50.59 95 GLU A C 1
ATOM 782 O O . GLU A 1 95 ? -23.261 2.414 -6.127 1.00 50.59 95 GLU A O 1
ATOM 787 N N . ASN A 1 96 ? -22.034 4.259 -6.056 1.00 46.06 96 ASN A N 1
ATOM 788 C CA . ASN A 1 96 ? -23.164 5.182 -6.265 1.00 46.06 96 ASN A CA 1
ATOM 789 C C . ASN A 1 96 ? -23.225 5.660 -7.731 1.00 46.06 96 ASN A C 1
ATOM 791 O O . ASN A 1 96 ? -23.741 6.732 -8.031 1.00 46.06 96 ASN A O 1
ATOM 795 N N . SER A 1 97 ? -22.732 4.838 -8.662 1.00 45.91 97 SER A N 1
ATOM 796 C CA . SER A 1 97 ? -22.908 5.013 -10.106 1.00 45.91 97 SER A CA 1
ATOM 797 C C . SER A 1 97 ? -24.231 4.432 -10.642 1.00 45.91 97 SER A C 1
ATOM 799 O O . SER A 1 97 ? -24.425 4.444 -11.856 1.00 45.91 97 SER A O 1
ATOM 801 N N . ASP A 1 98 ? -25.148 3.937 -9.799 1.00 44.81 98 ASP A N 1
ATOM 802 C CA . ASP A 1 98 ? -26.401 3.312 -10.279 1.00 44.81 98 ASP A CA 1
ATOM 803 C C . ASP A 1 98 ? -27.698 4.016 -9.837 1.00 44.81 98 ASP A C 1
ATOM 805 O O . ASP A 1 98 ? -28.800 3.513 -10.034 1.00 44.81 98 ASP A O 1
ATOM 809 N N . SER A 1 99 ? -27.617 5.226 -9.275 1.00 45.06 99 SER A N 1
ATOM 810 C CA . SER A 1 99 ? -28.821 6.037 -9.038 1.00 45.06 99 SER A CA 1
ATOM 811 C C . SER A 1 99 ? -28.513 7.528 -8.914 1.00 45.06 99 SER A C 1
ATOM 813 O O . SER A 1 99 ? -28.742 8.135 -7.868 1.00 45.06 99 SER A O 1
ATOM 815 N N . SER A 1 100 ? -28.025 8.144 -9.987 1.00 39.16 100 SER A N 1
ATOM 816 C CA . SER A 1 100 ? -28.496 9.455 -10.461 1.00 39.16 100 SER A CA 1
ATOM 817 C C . SER A 1 100 ? -27.685 9.889 -11.669 1.00 39.16 100 SER A C 1
ATOM 819 O O . SER A 1 100 ? -26.460 9.854 -11.693 1.00 39.16 100 SER A O 1
ATOM 821 N N . SER A 1 101 ? -28.422 10.295 -12.689 1.00 48.34 101 SER A N 1
ATOM 822 C CA . SER A 1 101 ? -27.954 10.981 -13.878 1.00 48.34 101 SER A CA 1
ATOM 823 C C . SER A 1 101 ? -26.972 12.111 -13.565 1.00 48.34 101 SER A C 1
ATOM 825 O O . SER A 1 101 ? -27.394 13.119 -13.015 1.00 48.34 101 SER A O 1
ATOM 827 N N . GLU A 1 102 ? -25.731 11.997 -14.032 1.00 40.91 102 GLU A N 1
ATOM 828 C CA . GLU A 1 102 ? -25.012 13.082 -14.709 1.00 40.91 102 GLU A CA 1
ATOM 829 C C . GLU A 1 102 ? -23.733 12.534 -15.348 1.00 40.91 102 GLU A C 1
ATOM 831 O O . GLU A 1 102 ? -22.840 11.997 -14.701 1.00 40.91 102 GLU A O 1
ATOM 836 N N . LYS A 1 103 ? -23.679 12.625 -16.678 1.00 48.66 103 LYS A N 1
ATOM 837 C CA . LYS A 1 103 ? -22.518 12.240 -17.480 1.00 48.66 103 LYS A CA 1
ATOM 838 C C . LYS A 1 103 ? -21.351 13.167 -17.121 1.00 48.66 103 LYS A C 1
ATOM 840 O O . LYS A 1 103 ? -21.526 14.380 -17.272 1.00 48.66 103 LYS A O 1
ATOM 845 N N . PRO A 1 104 ? -20.157 12.669 -16.756 1.00 41.50 104 PRO A N 1
ATOM 846 C CA . PRO A 1 104 ? -18.990 13.533 -16.731 1.00 41.50 104 PRO A CA 1
ATOM 847 C C . PRO A 1 104 ? -18.684 13.954 -18.177 1.00 41.50 104 PRO A C 1
ATOM 849 O O . PRO A 1 104 ? -18.625 13.128 -19.091 1.00 41.50 104 PRO A O 1
ATOM 852 N N . GLY A 1 105 ? -18.576 15.266 -18.399 1.00 52.06 105 GLY A N 1
ATOM 853 C CA . GLY A 1 105 ? -18.222 15.855 -19.692 1.00 52.06 105 GLY A CA 1
ATOM 854 C C . GLY A 1 105 ? -16.857 15.373 -20.206 1.00 52.06 105 GLY A C 1
ATOM 855 O O . GLY A 1 105 ? -16.114 14.720 -19.473 1.00 52.06 105 GLY A O 1
ATOM 856 N N . PRO A 1 106 ? -16.500 15.681 -21.467 1.00 47.94 106 PRO A N 1
ATOM 857 C CA . PRO A 1 106 ? -15.305 15.144 -22.104 1.00 47.94 106 PRO A CA 1
ATOM 858 C C . PRO A 1 106 ? -14.054 15.718 -21.435 1.00 47.94 106 PRO A C 1
ATOM 860 O O . PRO A 1 106 ? -13.573 16.797 -21.788 1.00 47.94 106 PRO A O 1
ATOM 863 N N . SER A 1 107 ? -13.507 14.992 -20.462 1.00 58.91 107 SER A N 1
ATOM 864 C CA . SER A 1 107 ? -12.146 15.218 -20.010 1.00 58.91 107 SER A CA 1
ATOM 865 C C . SER A 1 107 ? -11.238 14.986 -21.215 1.00 58.91 107 SER A C 1
ATOM 867 O O . SER A 1 107 ? -11.305 13.956 -21.891 1.00 58.91 107 SER A O 1
ATOM 869 N N . LYS A 1 108 ? -10.430 15.997 -21.552 1.00 61.09 108 LYS A N 1
ATOM 870 C CA . LYS A 1 108 ? -9.359 15.847 -22.537 1.00 61.09 108 LYS A CA 1
ATOM 871 C C . LYS A 1 108 ? -8.511 14.673 -22.065 1.00 61.09 108 LYS A C 1
ATOM 873 O O . LYS A 1 108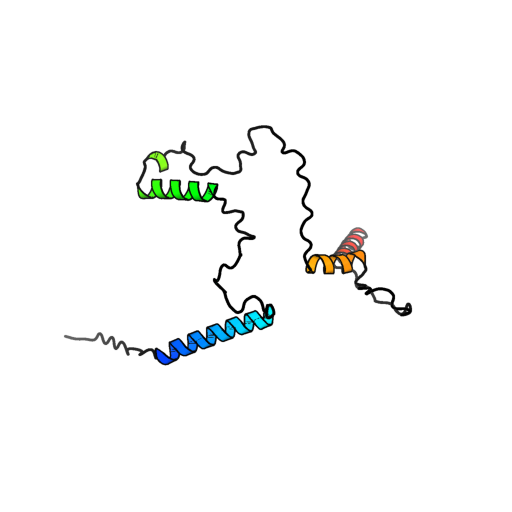 ? -7.860 14.775 -21.026 1.00 61.09 108 LYS A O 1
ATOM 878 N N . LYS A 1 109 ? -8.605 13.554 -22.784 1.00 59.03 109 LYS A N 1
ATOM 879 C CA . LYS A 1 109 ? -7.833 12.347 -22.511 1.00 59.03 109 LYS A CA 1
ATOM 880 C C . LYS A 1 109 ? -6.375 12.780 -22.518 1.00 59.03 109 LYS A C 1
ATOM 882 O O . LYS A 1 109 ? -5.882 13.229 -23.547 1.00 59.03 109 LYS A O 1
ATOM 887 N N . LYS A 1 110 ? -5.733 12.754 -21.353 1.00 64.06 110 LYS A N 1
ATOM 888 C CA . LYS A 1 110 ? -4.280 12.856 -21.295 1.00 64.06 110 LYS A CA 1
ATOM 889 C C . LYS A 1 110 ? -3.779 11.632 -22.055 1.00 64.06 110 LYS A C 1
ATOM 891 O O . LYS A 1 110 ? -4.214 10.519 -21.746 1.00 64.06 110 LYS A O 1
ATOM 896 N N . ASP A 1 111 ? -2.990 11.845 -23.100 1.00 71.75 111 ASP A N 1
ATOM 897 C CA . ASP A 1 111 ? -2.396 10.733 -23.831 1.00 71.75 111 ASP A CA 1
ATOM 898 C C . ASP A 1 111 ? -1.600 9.883 -22.842 1.00 71.75 111 ASP A C 1
ATOM 900 O O . ASP A 1 111 ? -0.919 10.407 -21.955 1.00 71.75 111 ASP A O 1
ATOM 904 N N . LYS A 1 112 ? -1.771 8.564 -22.935 1.00 80.62 112 LYS A N 1
ATOM 905 C CA . LYS A 1 112 ? -1.106 7.629 -22.029 1.00 80.62 112 LYS A CA 1
ATOM 906 C C . LYS A 1 112 ? 0.411 7.810 -22.167 1.00 80.62 112 LYS A C 1
ATOM 908 O O . LYS A 1 112 ? 0.876 7.928 -23.306 1.00 80.62 112 LYS A O 1
ATOM 913 N N . PRO A 1 113 ? 1.175 7.824 -21.060 1.00 82.31 113 PRO A N 1
ATOM 914 C CA . PRO A 1 113 ? 2.626 7.867 -21.149 1.00 82.31 113 PRO A CA 1
ATOM 915 C C . PRO A 1 113 ? 3.105 6.655 -21.952 1.00 82.31 113 PRO A C 1
ATOM 917 O O . PRO A 1 113 ? 2.648 5.533 -21.736 1.00 82.31 113 PRO A O 1
ATOM 920 N N . VAL A 1 114 ? 3.973 6.899 -22.931 1.00 85.12 114 VAL A N 1
ATOM 921 C CA . VAL A 1 114 ? 4.503 5.844 -23.799 1.00 85.12 114 VAL A CA 1
ATOM 922 C C . VAL A 1 114 ? 5.721 5.251 -23.109 1.00 85.12 114 VAL A C 1
ATOM 924 O O . VAL A 1 114 ? 6.686 5.968 -22.851 1.00 85.12 114 VAL A O 1
ATOM 927 N N . TYR A 1 115 ? 5.688 3.956 -22.805 1.00 89.38 115 TYR A N 1
ATOM 928 C CA . TYR A 1 115 ? 6.825 3.283 -22.187 1.00 89.38 115 TYR A CA 1
ATOM 929 C C . TYR A 1 115 ? 7.815 2.774 -23.247 1.00 89.38 115 TYR A C 1
ATOM 931 O O . TYR A 1 115 ? 7.452 2.557 -24.406 1.00 89.38 115 TYR A O 1
ATOM 939 N N . LEU A 1 116 ? 9.072 2.520 -22.866 1.00 84.88 116 LEU A N 1
ATOM 940 C CA . LEU A 1 116 ? 10.113 2.058 -23.799 1.00 84.88 116 LEU A CA 1
ATOM 941 C C . LEU A 1 116 ? 9.699 0.778 -24.553 1.00 84.88 116 LEU A C 1
ATOM 943 O O . LEU A 1 116 ? 9.907 0.663 -25.762 1.00 84.88 116 LEU A O 1
ATOM 947 N N . LYS A 1 117 ? 9.033 -0.153 -23.857 1.00 88.00 117 LYS A N 1
ATOM 948 C CA . LYS A 1 117 ? 8.475 -1.382 -24.453 1.00 88.00 117 LYS A CA 1
ATOM 949 C C . LYS A 1 117 ? 7.369 -1.094 -25.472 1.00 88.00 117 LYS A C 1
ATOM 951 O O . LYS A 1 117 ? 7.243 -1.817 -26.458 1.00 88.00 117 LYS A O 1
ATOM 956 N N . ASP A 1 118 ? 6.576 -0.045 -25.260 1.00 89.06 118 ASP A N 1
ATOM 957 C CA . ASP A 1 118 ? 5.535 0.358 -26.208 1.00 89.06 118 ASP A CA 1
ATOM 958 C C . ASP A 1 118 ? 6.141 0.931 -27.483 1.00 89.06 118 ASP A C 1
ATOM 960 O O . ASP A 1 118 ? 5.637 0.648 -28.567 1.00 89.06 118 ASP A O 1
ATOM 964 N N . TYR A 1 119 ? 7.241 1.680 -27.372 1.00 86.44 119 TYR A N 1
ATOM 965 C CA . TYR A 1 119 ? 7.975 2.169 -28.536 1.00 86.44 119 TYR A CA 1
ATOM 966 C C . TYR A 1 119 ? 8.587 1.016 -29.336 1.00 86.44 119 TYR A C 1
ATOM 968 O O . TYR A 1 119 ? 8.400 0.954 -30.546 1.00 86.44 119 TYR A O 1
ATOM 976 N N . GLN A 1 120 ? 9.231 0.055 -28.667 1.00 87.25 120 GLN A N 1
ATOM 977 C CA . GLN A 1 120 ? 9.766 -1.148 -29.318 1.00 87.25 120 GLN A CA 1
ATOM 978 C C . GLN A 1 120 ? 8.664 -1.933 -30.042 1.00 87.25 120 GLN A C 1
ATOM 980 O O . GLN A 1 120 ? 8.799 -2.245 -31.223 1.00 87.25 120 GLN A O 1
ATOM 985 N N . ARG A 1 121 ? 7.531 -2.181 -29.370 1.00 89.00 121 ARG A N 1
ATOM 986 C CA . ARG A 1 121 ? 6.365 -2.836 -29.981 1.00 89.00 121 ARG A CA 1
ATOM 987 C C . ARG A 1 121 ? 5.829 -2.037 -31.171 1.00 89.00 121 ARG A C 1
ATOM 989 O O . ARG A 1 121 ? 5.467 -2.625 -32.184 1.00 89.00 121 ARG A O 1
ATOM 996 N N . LYS A 1 122 ? 5.782 -0.708 -31.062 1.00 86.00 122 LYS A N 1
ATOM 997 C CA . LYS A 1 122 ? 5.335 0.179 -32.139 1.00 86.00 122 LYS A CA 1
ATOM 998 C C . LYS A 1 122 ? 6.277 0.131 -33.343 1.00 86.00 122 LYS A C 1
ATOM 1000 O O . LYS A 1 122 ? 5.796 0.054 -34.462 1.00 86.00 122 LYS A O 1
ATOM 1005 N N . VAL A 1 123 ? 7.592 0.112 -33.135 1.00 85.56 123 VAL A N 1
ATOM 1006 C CA . VAL A 1 123 ? 8.582 -0.040 -34.214 1.00 85.56 123 VAL A CA 1
ATOM 1007 C C . VAL A 1 123 ? 8.448 -1.400 -34.900 1.00 85.56 123 VAL A C 1
ATOM 1009 O O . VAL A 1 123 ? 8.499 -1.467 -36.122 1.00 85.56 123 VAL A O 1
ATOM 1012 N N . LEU A 1 124 ? 8.220 -2.475 -34.145 1.00 85.38 124 LEU A N 1
ATOM 1013 C CA . LEU A 1 124 ? 7.982 -3.800 -34.725 1.00 85.38 124 LEU A CA 1
ATOM 1014 C C . LEU A 1 124 ? 6.702 -3.834 -35.573 1.00 85.38 124 LEU A C 1
ATOM 1016 O O . LEU A 1 124 ? 6.728 -4.337 -36.685 1.00 85.38 124 LEU A O 1
ATOM 1020 N N . LEU A 1 125 ? 5.602 -3.258 -35.077 1.00 84.00 125 LEU A N 1
ATOM 1021 C CA . LEU A 1 125 ? 4.307 -3.265 -35.771 1.00 84.00 125 LEU A CA 1
ATOM 1022 C C . LEU A 1 125 ? 4.232 -2.309 -36.970 1.00 84.00 125 LEU A C 1
ATOM 1024 O O . LEU A 1 125 ? 3.577 -2.621 -37.956 1.00 84.00 125 LEU A O 1
ATOM 1028 N N . GLU A 1 126 ? 4.815 -1.115 -36.860 1.00 82.31 126 GLU A N 1
ATOM 1029 C CA . GLU A 1 126 ? 4.640 -0.031 -37.840 1.00 82.31 126 GLU A CA 1
ATOM 1030 C C . GLU A 1 126 ? 5.833 0.097 -38.796 1.00 82.31 126 GLU A C 1
ATOM 1032 O O . GLU A 1 126 ? 5.666 0.534 -39.931 1.00 82.31 126 GLU A O 1
ATOM 1037 N N . LYS A 1 127 ? 7.037 -0.274 -38.343 1.00 75.44 127 LYS A N 1
ATOM 1038 C CA . LYS A 1 127 ? 8.286 -0.177 -39.116 1.00 75.44 127 LYS A CA 1
ATOM 1039 C C . LYS A 1 127 ? 8.906 -1.537 -39.431 1.00 75.44 127 LYS A C 1
ATOM 1041 O O . LYS A 1 127 ? 10.046 -1.571 -39.884 1.00 75.44 127 LYS A O 1
ATOM 1046 N N . ASP A 1 128 ? 8.186 -2.632 -39.185 1.00 74.56 128 ASP A N 1
ATOM 1047 C CA . ASP A 1 128 ? 8.646 -4.002 -39.452 1.00 74.56 128 ASP A CA 1
ATOM 1048 C C . ASP A 1 128 ? 10.012 -4.307 -38.797 1.00 74.56 128 ASP A C 1
ATOM 1050 O O . ASP A 1 128 ? 10.885 -4.968 -39.350 1.00 74.56 128 ASP A O 1
ATOM 1054 N N . GLY A 1 129 ? 10.259 -3.704 -37.627 1.00 65.00 129 GLY A N 1
ATOM 1055 C CA . GLY A 1 129 ? 11.528 -3.831 -36.904 1.00 65.00 129 GLY A CA 1
ATOM 1056 C C . GLY A 1 129 ? 12.689 -2.983 -37.441 1.00 65.00 129 GLY A C 1
ATOM 1057 O O . GLY A 1 129 ? 13.777 -3.029 -36.867 1.00 65.00 129 GLY A O 1
ATOM 1058 N N . LYS A 1 130 ? 12.486 -2.156 -38.475 1.00 74.81 130 LYS A N 1
ATOM 1059 C CA . LYS A 1 130 ? 13.527 -1.269 -39.018 1.00 74.81 130 LYS A CA 1
ATOM 1060 C C . LYS A 1 130 ? 13.709 -0.032 -38.131 1.00 74.81 130 LYS A C 1
ATOM 1062 O O . LYS A 1 130 ? 12.945 0.936 -38.191 1.00 74.81 130 LYS A O 1
ATOM 1067 N N . LEU A 1 131 ? 14.748 -0.059 -37.299 1.00 58.09 131 LEU A N 1
ATOM 1068 C CA . LEU A 1 131 ? 15.246 1.095 -36.547 1.00 58.09 131 LEU A CA 1
ATOM 1069 C C . LEU A 1 131 ? 16.150 1.926 -37.470 1.00 58.09 131 LEU A C 1
ATOM 1071 O O . LEU A 1 131 ? 17.360 1.746 -37.474 1.00 58.09 131 LEU A O 1
ATOM 1075 N N . SER A 1 132 ? 15.574 2.794 -38.304 1.00 54.59 132 SER A N 1
ATOM 1076 C CA . SER A 1 132 ? 16.393 3.747 -39.066 1.00 54.59 132 SER A CA 1
ATOM 1077 C C . SER A 1 132 ? 16.837 4.879 -38.140 1.00 54.59 132 SER A C 1
ATOM 1079 O O . SER A 1 132 ? 16.012 5.667 -37.672 1.00 54.59 132 SER A O 1
ATOM 1081 N N . GLU A 1 133 ? 18.140 4.936 -37.883 1.00 52.81 133 GLU A N 1
ATOM 1082 C CA . GLU A 1 133 ? 18.852 6.143 -37.477 1.00 52.81 133 GLU A CA 1
ATOM 1083 C C . GLU A 1 133 ? 19.253 6.828 -38.792 1.00 52.81 133 GLU A C 1
ATOM 1085 O O . GLU A 1 133 ? 20.256 6.456 -39.378 1.00 52.81 133 GLU A O 1
ATOM 1090 N N . GLU A 1 134 ? 18.322 7.640 -39.318 1.00 56.50 134 GLU A N 1
ATOM 1091 C CA . GLU A 1 134 ? 18.428 8.646 -40.398 1.00 56.50 134 GLU A CA 1
ATOM 1092 C C . GLU A 1 134 ? 19.480 8.416 -41.496 1.00 56.50 134 GLU A C 1
ATOM 1094 O O . GLU A 1 134 ? 20.657 8.422 -41.189 1.00 56.50 134 GLU A O 1
ATOM 1099 N N . ASP A 1 135 ? 19.087 8.349 -42.777 1.00 51.19 135 ASP A N 1
ATOM 1100 C CA . ASP A 1 135 ? 20.050 8.556 -43.878 1.00 51.19 135 ASP A CA 1
ATOM 1101 C C . ASP A 1 135 ? 21.325 7.693 -43.746 1.00 51.19 135 ASP A C 1
ATOM 1103 O O . ASP A 1 135 ? 22.414 8.171 -43.440 1.00 51.19 135 ASP A O 1
ATOM 1107 N N . SER A 1 136 ? 21.198 6.382 -43.935 1.00 41.75 136 SER A N 1
ATOM 1108 C CA . SER A 1 136 ? 22.370 5.560 -44.218 1.00 41.75 136 SER A CA 1
ATOM 1109 C C . SER A 1 136 ? 22.077 4.804 -45.494 1.00 41.75 136 SER A C 1
ATOM 1111 O O . SER A 1 136 ? 21.286 3.858 -45.514 1.00 41.75 136 SER A O 1
ATOM 1113 N N . ASP A 1 137 ? 22.624 5.373 -46.565 1.00 42.62 137 ASP A N 1
ATOM 1114 C CA . ASP A 1 137 ? 22.703 4.841 -47.910 1.00 42.62 137 ASP A CA 1
ATOM 1115 C C . ASP A 1 137 ? 22.784 3.310 -47.943 1.00 42.62 137 ASP A C 1
ATOM 1117 O O . ASP A 1 137 ? 23.575 2.691 -47.233 1.00 42.62 137 ASP A O 1
ATOM 1121 N N . GLU A 1 138 ? 21.996 2.740 -48.854 1.00 48.44 138 GLU A N 1
ATOM 1122 C CA . GLU A 1 138 ? 22.395 1.557 -49.615 1.00 48.44 138 GLU A CA 1
ATOM 1123 C C . GLU A 1 138 ? 22.796 0.336 -48.764 1.00 48.44 138 GLU A C 1
ATOM 1125 O O . GLU A 1 138 ? 23.955 -0.062 -48.683 1.00 48.44 138 GLU A O 1
ATOM 1130 N N . VAL A 1 139 ? 21.795 -0.335 -48.191 1.00 40.81 139 VAL A N 1
ATOM 1131 C CA . VAL A 1 139 ? 21.861 -1.796 -48.073 1.00 40.81 139 VAL A CA 1
ATOM 1132 C C . VAL A 1 139 ? 20.742 -2.383 -48.907 1.00 40.81 139 VAL A C 1
ATOM 1134 O O . VAL A 1 139 ? 19.554 -2.165 -48.658 1.00 40.81 139 VAL A O 1
ATOM 1137 N N . GLU A 1 140 ? 21.191 -3.021 -49.977 1.00 40.50 140 GLU A N 1
ATOM 1138 C CA . GLU A 1 140 ? 20.397 -3.649 -51.006 1.00 40.50 140 GLU A CA 1
ATOM 1139 C C . GLU A 1 140 ? 19.359 -4.604 -50.408 1.00 40.50 140 GLU A C 1
ATOM 1141 O O . GLU A 1 140 ? 19.577 -5.307 -49.420 1.00 40.50 140 GLU A O 1
ATOM 1146 N N . ASP A 1 141 ? 18.193 -4.543 -51.039 1.00 57.34 141 ASP A N 1
ATOM 1147 C CA . ASP A 1 141 ? 17.286 -5.656 -51.263 1.00 57.34 141 ASP A CA 1
ATOM 1148 C C . ASP A 1 141 ? 18.060 -6.970 -51.442 1.00 57.34 141 ASP A C 1
ATOM 1150 O O . ASP A 1 141 ? 18.561 -7.244 -52.523 1.00 57.34 141 ASP A O 1
ATOM 1154 N N . ASP A 1 142 ? 18.170 -7.773 -50.385 1.00 37.97 142 ASP A N 1
ATOM 1155 C CA . ASP A 1 142 ? 18.645 -9.148 -50.501 1.00 37.97 142 ASP A CA 1
ATOM 1156 C C . ASP A 1 142 ? 18.003 -10.047 -49.440 1.00 37.97 142 ASP A C 1
ATOM 1158 O O . ASP A 1 142 ? 18.388 -10.068 -48.269 1.00 37.97 142 ASP A O 1
ATOM 1162 N N . GLY A 1 143 ? 17.054 -10.852 -49.917 1.00 39.62 143 GLY A N 1
ATOM 1163 C CA . GLY A 1 143 ? 16.877 -12.226 -49.459 1.00 39.62 143 GLY A CA 1
ATOM 1164 C C . GLY A 1 143 ? 15.682 -12.479 -48.551 1.00 39.62 143 GLY A C 1
ATOM 1165 O O . GLY A 1 143 ? 15.706 -12.124 -47.377 1.00 39.62 143 GLY A O 1
ATOM 1166 N N . ASP A 1 144 ? 14.680 -13.169 -49.111 1.00 45.88 144 ASP A N 1
ATOM 1167 C CA . ASP A 1 144 ? 13.825 -14.169 -48.455 1.00 45.88 144 ASP A CA 1
ATOM 1168 C C . ASP A 1 144 ? 14.113 -14.371 -46.957 1.00 45.88 144 ASP A C 1
ATOM 1170 O O . ASP A 1 144 ? 14.911 -15.222 -46.557 1.00 45.88 144 ASP A O 1
ATOM 1174 N N . VAL A 1 145 ? 13.433 -13.604 -46.106 1.00 44.91 145 VAL A N 1
ATOM 1175 C CA . VAL A 1 145 ? 13.198 -14.044 -44.734 1.00 44.91 145 VAL A CA 1
ATOM 1176 C C . VAL A 1 145 ? 11.874 -14.779 -44.798 1.00 44.91 145 VAL A C 1
ATOM 1178 O O . VAL A 1 145 ? 10.828 -14.137 -44.882 1.00 44.91 145 VAL A O 1
ATOM 1181 N N . ASP A 1 146 ? 11.931 -16.111 -44.827 1.00 52.38 146 ASP A N 1
ATOM 1182 C CA . ASP A 1 146 ? 10.777 -16.978 -44.600 1.00 52.38 146 ASP A CA 1
ATOM 1183 C C . ASP A 1 146 ? 10.064 -16.490 -43.330 1.00 52.38 146 ASP A C 1
ATOM 1185 O O . ASP A 1 146 ? 10.495 -16.754 -42.205 1.00 52.38 146 ASP A O 1
ATOM 1189 N N . HIS A 1 147 ? 9.010 -15.690 -43.502 1.00 56.75 147 HIS A N 1
ATOM 1190 C CA . HIS A 1 147 ? 8.204 -15.225 -42.390 1.00 56.75 147 HIS A CA 1
ATOM 1191 C C . HIS A 1 147 ? 7.379 -16.427 -41.949 1.00 56.75 147 HIS A C 1
ATOM 1193 O O . HIS A 1 147 ? 6.379 -16.767 -42.584 1.00 56.75 147 HIS A O 1
ATOM 1199 N N . GLU A 1 148 ? 7.838 -17.124 -40.909 1.00 68.69 148 GLU A N 1
ATOM 1200 C CA . GLU A 1 148 ? 7.019 -18.141 -40.261 1.00 68.69 148 GLU A CA 1
ATOM 1201 C C . GLU A 1 148 ? 5.685 -17.478 -39.877 1.00 68.69 148 GLU A C 1
ATOM 1203 O O . GLU A 1 148 ? 5.701 -16.429 -39.219 1.00 68.69 148 GLU A O 1
ATOM 1208 N N . PRO A 1 149 ? 4.535 -18.023 -40.322 1.00 73.62 149 PRO A N 1
ATOM 1209 C CA . PRO A 1 149 ? 3.246 -17.407 -40.064 1.00 73.62 149 PRO A CA 1
ATOM 1210 C C . PRO A 1 149 ? 3.073 -17.240 -38.558 1.00 73.62 149 PRO A C 1
ATOM 1212 O O . PRO A 1 149 ? 3.300 -18.163 -37.771 1.00 73.62 149 PRO A O 1
ATOM 1215 N N . GLY A 1 150 ? 2.686 -16.038 -38.137 1.00 78.12 150 GLY A N 1
ATOM 1216 C CA . GLY A 1 150 ? 2.488 -15.759 -36.721 1.00 78.12 150 GLY A CA 1
ATOM 1217 C C . GLY A 1 150 ? 1.400 -16.662 -36.128 1.00 78.12 150 GLY A C 1
ATOM 1218 O O . GLY A 1 150 ? 0.500 -17.119 -36.826 1.00 78.12 150 GLY A O 1
ATOM 1219 N N . TYR A 1 151 ? 1.403 -16.854 -34.806 1.00 80.56 151 TYR A N 1
ATOM 1220 C CA . TYR A 1 151 ? 0.433 -17.716 -34.103 1.00 80.56 151 TYR A CA 1
ATOM 1221 C C . TYR A 1 151 ? -1.045 -17.476 -34.486 1.00 80.56 151 TYR A C 1
ATOM 1223 O O . TYR A 1 151 ? -1.859 -18.400 -34.514 1.00 80.56 151 TYR A O 1
ATOM 1231 N N . TYR A 1 152 ? -1.419 -16.223 -34.765 1.00 77.25 152 TYR A N 1
ATOM 1232 C CA . TYR A 1 152 ? -2.773 -15.881 -35.210 1.00 77.25 152 TYR A CA 1
ATOM 1233 C C . TYR A 1 152 ? -3.061 -16.329 -36.646 1.00 77.25 152 TYR A C 1
ATOM 1235 O O . TYR A 1 152 ? -4.167 -16.788 -36.925 1.00 77.25 152 TYR A O 1
ATOM 1243 N N . GLU A 1 153 ? -2.080 -16.209 -37.531 1.00 79.88 153 GLU A N 1
ATOM 1244 C CA . GLU A 1 153 ? -2.165 -16.615 -38.930 1.00 79.88 153 GLU A CA 1
ATOM 1245 C C . GLU A 1 153 ? -2.226 -18.142 -39.047 1.00 79.88 153 GLU A C 1
ATOM 1247 O O . GLU A 1 153 ? -3.145 -18.668 -39.674 1.00 79.88 153 GLU A O 1
ATOM 1252 N N . GLU A 1 154 ? -1.380 -18.857 -38.300 1.00 85.50 154 GLU A N 1
ATOM 1253 C CA . GLU A 1 154 ? -1.410 -20.322 -38.207 1.00 85.50 154 GLU A CA 1
ATOM 1254 C C . GLU A 1 154 ? -2.781 -20.828 -37.709 1.00 85.50 154 GLU A C 1
ATOM 1256 O O . GLU A 1 154 ? -3.381 -21.744 -38.279 1.00 85.50 154 GLU A O 1
ATOM 1261 N N . GLN A 1 155 ? -3.364 -20.181 -36.691 1.00 88.38 155 GLN A N 1
ATOM 1262 C CA . GLN A 1 155 ? -4.712 -20.524 -36.226 1.00 88.38 155 GLN A CA 1
ATOM 1263 C C . GLN A 1 155 ? -5.804 -20.276 -37.272 1.00 88.38 155 GLN A C 1
ATOM 1265 O O . GLN A 1 155 ? -6.795 -21.015 -37.315 1.00 88.38 155 GLN A O 1
ATOM 1270 N N . GLU A 1 156 ? -5.675 -19.237 -38.095 1.00 88.44 156 GLU A N 1
ATOM 1271 C CA . GLU A 1 156 ? -6.612 -19.009 -39.190 1.00 88.44 156 GLU A CA 1
ATOM 1272 C C . GLU A 1 156 ? -6.493 -20.067 -40.277 1.00 88.44 156 GLU A C 1
ATOM 1274 O O . GLU A 1 156 ? -7.519 -20.523 -40.783 1.00 88.44 156 GLU A O 1
ATOM 1279 N N . GLU A 1 157 ? -5.279 -20.475 -40.627 1.00 90.06 157 GLU A N 1
ATOM 1280 C CA . GLU A 1 157 ? -5.047 -21.541 -41.595 1.00 90.06 157 GLU A CA 1
ATOM 1281 C C . GLU A 1 157 ? -5.645 -22.860 -41.111 1.00 90.06 157 GLU A C 1
ATOM 1283 O O . GLU A 1 157 ? -6.423 -23.481 -41.836 1.00 90.06 157 GLU A O 1
ATOM 1288 N N . ILE A 1 158 ? -5.425 -23.223 -39.844 1.00 87.12 158 ILE A N 1
ATOM 1289 C CA . ILE A 1 158 ? -6.047 -24.401 -39.222 1.00 87.12 158 ILE A CA 1
ATOM 1290 C C . ILE A 1 158 ? -7.583 -24.305 -39.280 1.00 87.12 158 ILE A C 1
ATOM 1292 O O . ILE A 1 158 ? -8.275 -25.286 -39.577 1.00 87.12 158 ILE A O 1
ATOM 1296 N N . ARG A 1 159 ? -8.159 -23.116 -39.055 1.00 88.38 159 ARG A N 1
ATOM 1297 C CA . ARG A 1 159 ? -9.613 -22.882 -39.162 1.00 88.38 159 ARG A CA 1
ATOM 1298 C C . ARG A 1 159 ? -10.131 -22.939 -40.598 1.00 88.38 159 ARG A C 1
ATOM 1300 O O . ARG A 1 159 ? -11.256 -23.384 -40.806 1.00 88.38 159 ARG A O 1
ATOM 1307 N N . LYS A 1 160 ? -9.357 -22.471 -41.578 1.00 89.94 160 LYS A N 1
ATOM 1308 C CA . LYS A 1 160 ? -9.720 -22.496 -43.005 1.00 89.94 160 LYS A CA 1
ATOM 1309 C C . LYS A 1 160 ? -9.660 -23.925 -43.536 1.00 89.94 160 LYS A C 1
ATOM 1311 O O . LYS A 1 160 ? -10.632 -24.379 -44.133 1.00 89.94 160 LYS A O 1
ATOM 1316 N N . VAL A 1 161 ? -8.582 -24.650 -43.238 1.00 91.06 161 VAL A N 1
ATOM 1317 C CA . VAL A 1 161 ? -8.398 -26.062 -43.603 1.00 91.06 161 VAL A CA 1
ATOM 1318 C C . VAL A 1 161 ? -9.475 -26.940 -42.966 1.00 91.06 161 VAL A C 1
ATOM 1320 O O . VAL A 1 161 ? -10.070 -27.763 -43.654 1.00 91.06 161 VAL A O 1
ATOM 1323 N N . SER A 1 162 ? -9.807 -26.724 -41.689 1.00 83.00 162 SER A N 1
ATOM 1324 C CA . SER A 1 162 ? -10.887 -27.477 -41.024 1.00 83.00 162 SER A CA 1
ATOM 1325 C C . SER A 1 162 ? -12.296 -27.154 -41.532 1.00 83.00 162 SER A C 1
ATOM 1327 O O . SER A 1 162 ? -13.208 -27.936 -41.289 1.00 83.00 162 SER A O 1
ATOM 1329 N N . LYS A 1 163 ? -12.492 -26.033 -42.237 1.00 83.38 163 LYS A N 1
ATOM 1330 C CA . LYS A 1 163 ? -13.767 -25.671 -42.885 1.00 83.38 163 LYS A CA 1
ATOM 1331 C C . LYS A 1 163 ? -13.899 -26.176 -44.318 1.00 83.38 163 LYS A C 1
ATOM 1333 O O . LYS A 1 163 ? -15.001 -26.136 -44.859 1.00 83.38 163 LYS A O 1
ATOM 1338 N N . LEU A 1 164 ? -12.790 -26.563 -44.944 1.00 71.44 164 LEU A N 1
ATOM 1339 C CA . LEU A 1 164 ? -12.743 -27.026 -46.331 1.00 71.44 164 LEU A CA 1
ATOM 1340 C C . LEU A 1 164 ? -12.935 -28.548 -46.466 1.00 71.44 164 LEU A C 1
ATOM 1342 O O . LEU A 1 164 ? -12.888 -29.060 -47.583 1.00 71.44 164 LEU A O 1
ATOM 1346 N N . ASN A 1 165 ? -13.149 -29.245 -45.347 1.00 49.22 165 ASN A N 1
ATOM 1347 C CA . ASN A 1 165 ? -13.344 -30.690 -45.235 1.00 49.22 165 ASN A CA 1
ATOM 1348 C C . ASN A 1 165 ? -14.693 -30.984 -44.566 1.00 49.22 165 ASN A C 1
ATOM 1350 O O . ASN A 1 165 ? -15.340 -31.980 -44.955 1.00 49.22 165 ASN A O 1
#

Sequence (165 aa):
MSDTSEDESTGFKINEAYASKYNEWRRREELQKLRDRYGVDPELDEDSSSSESEDEDAEALTPQLEEDWLKTLAALKNKDPRIYDKSVKFYHSDENSDSSSEKPGPSKKKDKPVYLKDYQRKVLLEKDGKLSEEDSDEVEDDGDVDHEPGYYEEQEEIRKVSKLN

Radius of gyration: 31.85 Å; chains: 1; bounding box: 59×62×93 Å

Foldseek 3Di:
DDDDDDPPPVPDDDDPVVVVVVVVVVVVVVVVVVCVVPNDDVVCPPDPPPPPCPVVPVVVVDPLQVVLVVVLVVCVVVVPVVVVDPVDDSDDDPPVPPDDDDDDPDDPPPPDDQDPVNVQVCCCVPVVNDPDPPDDDDDDDDDDPPPPQPPVRVVVVVVVVVVVD

pLDDT: mean 72.29, std 18.1, range [37.97, 95.38]

Secondary structure (DSSP, 8-state):
---------------HHHHHHHHHHHHHHHHHHHHHHH---TTSSS--------TTSGGGS-HHHHHHHHHHHHHHHTT-GGGG-TT---S--S---SS---PPP----PPPPPPHHHHHHHHHHHHTT----S-------------PPPHHHHHHHHHHHHH--

Organism: Crassostrea virginica (NCBI:txid6565)

InterPro domains:
  IPR018034 KRR1 interacting protein 1 [PTHR14490] (3-160)